Protein AF-A0A2H0TN02-F1 (afdb_monomer)

Radius of gyration: 16.14 Å; Cα contacts (8 Å, |Δi|>4): 176; chains: 1; bounding box: 35×37×48 Å

Structure (mmCIF, N/CA/C/O backbone):
data_AF-A0A2H0TN02-F1
#
_entry.id   AF-A0A2H0TN02-F1
#
loop_
_atom_site.group_PDB
_atom_site.id
_atom_site.type_symbol
_atom_site.label_atom_id
_atom_site.label_alt_id
_atom_site.label_comp_id
_atom_site.label_asym_id
_atom_site.label_entity_id
_atom_site.label_seq_id
_atom_site.pdbx_PDB_ins_code
_atom_site.Cartn_x
_atom_site.Cartn_y
_atom_site.Cartn_z
_atom_site.occupancy
_atom_site.B_iso_or_equiv
_atom_site.auth_seq_id
_atom_site.auth_comp_id
_atom_site.auth_asym_id
_atom_site.auth_atom_id
_atom_site.pdbx_PDB_model_num
ATOM 1 N N . MET A 1 1 ? 21.064 -10.002 -8.469 1.00 43.81 1 MET A N 1
ATOM 2 C CA . MET A 1 1 ? 19.740 -9.791 -7.853 1.00 43.81 1 MET A CA 1
ATOM 3 C C . MET A 1 1 ? 19.932 -8.749 -6.766 1.00 43.81 1 MET A C 1
ATOM 5 O O . MET A 1 1 ? 20.701 -9.003 -5.849 1.00 43.81 1 MET A O 1
ATOM 9 N N . PHE A 1 2 ? 19.384 -7.544 -6.928 1.00 46.12 2 PHE A N 1
ATOM 10 C CA . PHE A 1 2 ? 19.409 -6.550 -5.854 1.00 46.12 2 PHE A CA 1
ATOM 11 C C . PHE A 1 2 ? 18.451 -7.034 -4.757 1.00 46.12 2 PHE A C 1
ATOM 13 O O . PHE A 1 2 ? 17.268 -7.231 -5.024 1.00 46.12 2 PHE A O 1
ATOM 20 N N . PHE A 1 3 ? 18.959 -7.278 -3.547 1.00 56.91 3 PHE A N 1
ATOM 21 C CA . PHE A 1 3 ? 18.119 -7.525 -2.373 1.00 56.91 3 PHE A CA 1
ATOM 22 C C . PHE A 1 3 ? 17.525 -6.184 -1.931 1.00 56.91 3 PHE A C 1
ATOM 24 O O . PHE A 1 3 ? 18.134 -5.448 -1.160 1.00 56.91 3 PHE A O 1
ATOM 31 N N . TYR A 1 4 ? 16.361 -5.828 -2.477 1.00 70.88 4 TYR A N 1
ATOM 32 C CA . TYR A 1 4 ? 15.638 -4.616 -2.070 1.00 70.88 4 TYR A CA 1
ATOM 33 C C . TYR A 1 4 ? 15.026 -4.754 -0.672 1.00 70.88 4 TYR A C 1
ATOM 35 O O . TYR A 1 4 ? 14.833 -3.759 0.025 1.00 70.88 4 TYR A O 1
ATOM 43 N N . PHE A 1 5 ? 14.763 -5.991 -0.247 1.00 74.94 5 PHE A N 1
ATOM 44 C CA . PHE A 1 5 ? 14.317 -6.317 1.098 1.00 74.94 5 PHE A CA 1
ATOM 45 C C . PHE A 1 5 ? 15.462 -6.951 1.887 1.00 74.94 5 PHE A C 1
ATOM 47 O O . PHE A 1 5 ? 16.146 -7.843 1.396 1.00 74.94 5 PHE A O 1
ATOM 54 N N . PHE A 1 6 ? 15.664 -6.472 3.117 1.00 83.62 6 PHE A N 1
ATOM 55 C CA . PHE A 1 6 ? 16.644 -7.042 4.048 1.00 83.62 6 PHE A CA 1
ATOM 56 C C . PHE A 1 6 ? 16.183 -8.391 4.621 1.00 83.62 6 PHE A C 1
ATOM 58 O O . PHE A 1 6 ? 17.001 -9.221 5.001 1.00 83.62 6 PHE A O 1
ATOM 65 N N . LEU A 1 7 ? 14.867 -8.596 4.689 1.00 90.31 7 LEU A N 1
ATOM 66 C CA . LEU A 1 7 ? 14.250 -9.853 5.100 1.00 90.31 7 LEU A CA 1
ATOM 67 C C . LEU A 1 7 ? 14.105 -10.778 3.887 1.00 90.31 7 LEU A C 1
ATOM 69 O O . LEU A 1 7 ? 14.038 -10.306 2.758 1.00 90.31 7 LEU A O 1
ATOM 73 N N . SER A 1 8 ? 14.010 -12.082 4.122 1.00 93.94 8 SER A N 1
ATOM 74 C CA . SER A 1 8 ? 13.462 -13.053 3.169 1.00 93.94 8 SER A CA 1
ATOM 75 C C . SER A 1 8 ? 11.929 -13.006 3.144 1.00 93.94 8 SER A C 1
ATOM 77 O O . SER A 1 8 ? 11.290 -12.499 4.073 1.00 93.94 8 SER A O 1
ATOM 79 N N . LYS A 1 9 ? 11.309 -13.604 2.115 1.00 94.75 9 LYS A N 1
ATOM 80 C CA . LYS A 1 9 ? 9.842 -13.716 1.999 1.00 94.75 9 LYS A CA 1
ATOM 81 C C . LYS A 1 9 ? 9.207 -14.303 3.257 1.00 94.75 9 LYS A C 1
ATOM 83 O O . LYS A 1 9 ? 8.227 -13.766 3.770 1.00 94.75 9 LYS A O 1
ATOM 88 N N . SER A 1 10 ? 9.782 -15.391 3.767 1.00 96.12 10 SER A N 1
ATOM 89 C CA . SER A 1 10 ? 9.316 -16.063 4.981 1.00 96.12 10 SER A CA 1
ATOM 90 C C . SER A 1 10 ? 9.442 -15.183 6.218 1.00 96.12 10 SER A C 1
ATOM 92 O O . SER A 1 10 ? 8.504 -15.119 7.006 1.00 96.12 10 SER A O 1
ATOM 94 N N . GLU A 1 11 ? 10.560 -14.474 6.382 1.00 96.50 11 GLU A N 1
ATOM 95 C CA . GLU A 1 11 ? 10.768 -13.583 7.529 1.00 96.50 11 GLU A CA 1
ATOM 96 C C . GLU A 1 11 ? 9.836 -12.372 7.475 1.00 96.50 11 GLU A C 1
ATOM 98 O O . GLU A 1 11 ? 9.275 -11.982 8.496 1.00 96.50 11 GLU A O 1
ATOM 103 N N . PHE A 1 12 ? 9.609 -11.811 6.286 1.00 96.00 12 PHE A N 1
ATOM 104 C CA . PHE A 1 12 ? 8.673 -10.709 6.089 1.00 96.00 12 PHE A CA 1
ATOM 105 C C . PHE A 1 12 ? 7.232 -11.126 6.415 1.00 96.00 12 PHE A C 1
ATOM 107 O O . PHE A 1 12 ? 6.540 -10.428 7.160 1.00 96.00 12 PHE A O 1
ATOM 114 N N . ILE A 1 13 ? 6.780 -12.279 5.905 1.00 97.56 13 ILE A N 1
ATOM 115 C CA . ILE A 1 13 ? 5.447 -12.827 6.207 1.00 97.56 13 ILE A CA 1
ATOM 116 C C . ILE A 1 13 ? 5.321 -13.143 7.699 1.00 97.56 13 ILE A C 1
ATOM 118 O O . ILE A 1 13 ? 4.303 -12.817 8.307 1.00 97.56 13 ILE A O 1
ATOM 122 N N . LEU A 1 14 ? 6.350 -13.732 8.313 1.00 98.00 14 LEU A N 1
ATOM 123 C CA . LEU A 1 14 ? 6.353 -14.025 9.743 1.00 98.00 14 LEU A CA 1
ATOM 124 C C . LEU A 1 14 ? 6.230 -12.740 10.570 1.00 98.00 14 LEU A C 1
ATOM 126 O O . LEU A 1 14 ? 5.349 -12.644 11.421 1.00 98.00 14 LEU A O 1
ATOM 130 N N . ALA A 1 15 ? 7.061 -11.733 10.291 1.00 96.81 15 ALA A N 1
ATOM 131 C CA . ALA A 1 15 ? 7.038 -10.458 11.000 1.00 96.81 15 ALA A CA 1
ATOM 132 C C . ALA A 1 15 ? 5.675 -9.759 10.870 1.00 96.81 15 ALA A C 1
ATOM 134 O O . ALA A 1 15 ? 5.078 -9.362 11.869 1.00 96.81 15 ALA A O 1
ATOM 135 N N . THR A 1 16 ? 5.140 -9.657 9.651 1.00 96.94 16 THR A N 1
ATOM 136 C CA . THR A 1 16 ? 3.831 -9.027 9.399 1.00 96.94 16 THR A CA 1
ATOM 137 C C . THR A 1 16 ? 2.667 -9.820 10.000 1.00 96.94 16 THR A C 1
ATOM 139 O O . THR A 1 16 ? 1.712 -9.219 10.497 1.00 96.94 16 THR A O 1
ATOM 142 N N . SER A 1 17 ? 2.766 -11.151 10.074 1.00 98.19 17 SER A N 1
ATOM 143 C CA . SER A 1 17 ? 1.803 -12.001 10.792 1.00 98.19 17 SER A CA 1
ATOM 144 C C . SER A 1 17 ? 1.820 -11.744 12.298 1.00 98.19 17 SER A C 1
ATOM 146 O O . SER A 1 17 ? 0.757 -11.612 12.906 1.00 98.19 17 SER A O 1
ATOM 148 N N . LEU A 1 18 ? 3.006 -11.604 12.900 1.00 97.94 18 LEU A N 1
ATOM 149 C CA . LEU A 1 18 ? 3.146 -11.260 14.318 1.00 97.94 18 LEU A CA 1
ATOM 150 C C . LEU A 1 18 ? 2.555 -9.878 14.626 1.00 97.94 18 LEU A C 1
ATOM 152 O O . LEU A 1 18 ? 1.823 -9.741 15.603 1.00 97.94 18 LEU A O 1
ATOM 156 N N . PHE A 1 19 ? 2.798 -8.875 13.775 1.00 95.44 19 PHE A N 1
ATOM 157 C CA . PHE A 1 19 ? 2.166 -7.556 13.916 1.00 95.44 19 PHE A CA 1
ATOM 158 C C . PHE A 1 19 ? 0.646 -7.617 13.764 1.00 95.44 19 PHE A C 1
ATOM 160 O O . PHE A 1 19 ? -0.072 -7.012 14.557 1.00 95.44 19 PHE A O 1
ATOM 167 N N . THR A 1 20 ? 0.140 -8.383 12.796 1.00 96.75 20 THR A N 1
ATOM 168 C CA . THR A 1 20 ? -1.306 -8.575 12.620 1.00 96.75 20 THR A CA 1
ATOM 169 C C . THR A 1 20 ? -1.928 -9.189 13.877 1.00 96.75 20 THR A C 1
ATOM 171 O O . THR A 1 20 ? -2.917 -8.670 14.393 1.00 96.75 20 THR A O 1
ATOM 174 N N . ALA A 1 21 ? -1.320 -10.245 14.431 1.00 96.44 21 ALA A N 1
ATOM 175 C CA . ALA A 1 21 ? -1.772 -10.869 15.674 1.00 96.44 21 ALA A CA 1
ATOM 176 C C . ALA A 1 21 ? -1.714 -9.899 16.867 1.00 96.44 21 ALA A C 1
ATOM 178 O O . ALA A 1 21 ? -2.665 -9.824 17.646 1.00 96.44 21 ALA A O 1
ATOM 179 N N . LEU A 1 22 ? -0.636 -9.117 16.983 1.00 94.56 22 LEU A N 1
ATOM 180 C CA . LEU A 1 22 ? -0.480 -8.096 18.019 1.00 94.56 22 LEU A CA 1
ATOM 181 C C . LEU A 1 22 ? -1.607 -7.055 17.961 1.00 94.56 22 LEU A C 1
ATOM 183 O O . LEU A 1 22 ? -2.194 -6.743 18.998 1.00 94.56 22 LEU A O 1
ATOM 187 N N . PHE A 1 23 ? -1.942 -6.543 16.774 1.00 92.75 23 PHE A N 1
ATOM 188 C CA . PHE A 1 23 ? -3.024 -5.567 16.628 1.00 92.75 23 PHE A CA 1
ATOM 189 C C . PHE A 1 23 ? -4.405 -6.180 16.861 1.00 92.75 23 PHE A C 1
ATOM 191 O O . PHE A 1 23 ? -5.239 -5.540 17.492 1.00 92.75 23 PHE A O 1
ATOM 198 N N . ILE A 1 24 ? -4.637 -7.444 16.487 1.00 93.44 24 ILE A N 1
ATOM 199 C CA . ILE A 1 24 ? -5.874 -8.154 16.858 1.00 93.44 24 ILE A CA 1
ATOM 200 C C . ILE A 1 24 ? -6.012 -8.229 18.384 1.00 93.44 24 ILE A C 1
ATOM 202 O O . ILE A 1 24 ? -7.052 -7.860 18.932 1.00 93.44 24 ILE A O 1
ATOM 206 N N . ILE A 1 25 ? -4.960 -8.657 19.090 1.00 92.62 25 ILE A N 1
ATOM 207 C CA . ILE A 1 25 ? -4.964 -8.728 20.559 1.00 92.62 25 ILE A CA 1
ATOM 208 C C . ILE A 1 25 ? -5.201 -7.337 21.148 1.00 92.62 25 ILE A C 1
ATOM 210 O O . ILE A 1 25 ? -6.041 -7.178 22.035 1.00 92.62 25 ILE A O 1
ATOM 214 N N . SER A 1 26 ? -4.504 -6.321 20.639 1.00 90.12 26 SER A N 1
ATOM 215 C CA . SER A 1 26 ? -4.668 -4.933 21.068 1.00 90.12 26 SER A CA 1
ATOM 216 C C . SER A 1 26 ? -6.106 -4.444 20.891 1.00 90.12 26 SER A C 1
ATOM 218 O O . SER A 1 26 ? -6.664 -3.843 21.808 1.00 90.12 26 SER A O 1
ATOM 220 N N . TYR A 1 27 ? -6.734 -4.737 19.752 1.00 87.56 27 TYR A N 1
ATOM 221 C CA . TYR A 1 27 ? -8.106 -4.344 19.441 1.00 87.56 27 TYR A CA 1
ATOM 222 C C . TYR A 1 27 ? -9.137 -4.986 20.378 1.00 87.56 27 TYR A C 1
ATOM 224 O O . TYR A 1 27 ? -10.084 -4.315 20.814 1.00 87.56 27 TYR A O 1
ATOM 232 N N . LEU A 1 28 ? -8.934 -6.264 20.721 1.00 88.88 28 LEU A N 1
ATOM 233 C CA . LEU A 1 28 ? -9.803 -7.027 21.623 1.00 88.88 28 LEU A CA 1
ATOM 234 C C . LEU A 1 28 ? -9.626 -6.634 23.097 1.00 88.88 28 LEU A C 1
ATOM 236 O O . LEU A 1 28 ? -10.600 -6.593 23.844 1.00 88.88 28 LEU A O 1
ATOM 240 N N . THR A 1 29 ? -8.398 -6.329 23.521 1.00 87.62 29 THR A N 1
ATOM 241 C CA . THR A 1 29 ? -8.050 -6.089 24.937 1.00 87.62 29 THR A CA 1
ATOM 242 C C . THR A 1 29 ? -7.928 -4.610 25.312 1.00 87.62 29 THR A C 1
ATOM 244 O O . THR A 1 29 ? -7.856 -4.284 26.495 1.00 87.62 29 THR A O 1
ATOM 247 N N . ASN A 1 30 ? -7.911 -3.699 24.331 1.00 80.94 30 ASN A N 1
ATOM 248 C CA . ASN A 1 30 ? -7.538 -2.286 24.492 1.00 80.94 30 ASN A CA 1
ATOM 249 C C . ASN A 1 30 ? -6.153 -2.090 25.140 1.00 80.94 30 ASN A C 1
ATOM 251 O O . ASN A 1 30 ? -5.942 -1.118 25.869 1.00 80.94 30 ASN A O 1
ATOM 255 N N . PHE A 1 31 ? -5.218 -3.015 24.906 1.00 80.75 31 PHE A N 1
ATOM 256 C CA . PHE A 1 31 ? -3.884 -2.974 25.504 1.00 80.75 31 PHE A CA 1
ATOM 257 C C . PHE A 1 31 ? -3.052 -1.780 25.003 1.00 80.75 31 PHE A C 1
ATOM 259 O O . PHE A 1 31 ? -2.487 -1.050 25.817 1.00 80.75 31 PHE A O 1
ATOM 266 N N . LEU A 1 32 ? -3.031 -1.507 23.689 1.00 79.69 32 LEU A N 1
ATOM 267 C CA . LEU A 1 32 ? -2.300 -0.368 23.110 1.00 79.69 32 LEU A CA 1
ATOM 268 C C . LEU A 1 32 ? -3.214 0.844 22.902 1.00 79.69 32 LEU A C 1
ATOM 270 O O . LEU A 1 32 ? -3.498 1.244 21.774 1.00 79.69 32 LEU A O 1
ATOM 274 N N . LYS A 1 33 ? -3.680 1.454 23.995 1.00 70.56 33 LYS A N 1
ATOM 275 C CA . LYS A 1 33 ? -4.603 2.608 23.943 1.00 70.56 33 LYS A CA 1
ATOM 276 C C . LYS A 1 33 ? -4.097 3.784 23.099 1.00 70.56 33 LYS A C 1
ATOM 278 O O . LYS A 1 33 ? -4.911 4.499 22.542 1.00 70.56 33 LYS A O 1
ATOM 283 N N . SER A 1 34 ? -2.781 3.972 22.995 1.00 71.56 34 SER A N 1
ATOM 284 C CA . SER A 1 34 ? -2.167 5.036 22.189 1.00 71.56 34 SER A CA 1
ATOM 285 C C . SER A 1 34 ? -2.268 4.817 20.678 1.00 71.56 34 SER A C 1
ATOM 287 O O . SER A 1 34 ? -2.124 5.775 19.925 1.00 71.56 34 SER A O 1
ATOM 289 N N . VAL A 1 35 ? -2.483 3.577 20.233 1.00 67.50 35 VAL A N 1
ATOM 290 C CA . VAL A 1 35 ? -2.614 3.230 18.809 1.00 67.50 35 VAL A CA 1
ATOM 291 C C . VAL A 1 35 ? -4.078 3.341 18.369 1.00 67.50 35 VAL A C 1
ATOM 293 O O . VAL A 1 35 ? -4.371 3.803 17.269 1.00 67.50 35 VAL A O 1
ATOM 296 N N . HIS A 1 36 ? -5.010 3.033 19.274 1.00 62.25 36 HIS A N 1
ATOM 297 C CA . HIS A 1 36 ? -6.440 3.210 19.043 1.00 62.25 36 HIS A CA 1
ATOM 298 C C . HIS A 1 36 ? -6.831 4.687 19.125 1.00 62.25 36 HIS A C 1
ATOM 300 O O . HIS A 1 36 ? -6.791 5.292 20.194 1.00 62.25 36 HIS A O 1
ATOM 306 N N . LEU A 1 37 ? -7.295 5.274 18.021 1.00 58.31 37 LEU A N 1
ATOM 307 C CA . LEU A 1 37 ? -7.912 6.601 18.063 1.00 58.31 37 LEU A CA 1
ATOM 308 C C . LEU A 1 37 ? -9.184 6.549 18.930 1.00 58.31 37 LEU A C 1
ATOM 310 O O . LEU A 1 37 ? -10.210 6.003 18.523 1.00 58.31 37 LEU A O 1
ATOM 314 N N . GLU A 1 38 ? -9.131 7.164 20.116 1.00 51.03 38 GLU A N 1
ATOM 315 C CA . GLU A 1 38 ? -10.159 7.079 21.173 1.00 51.03 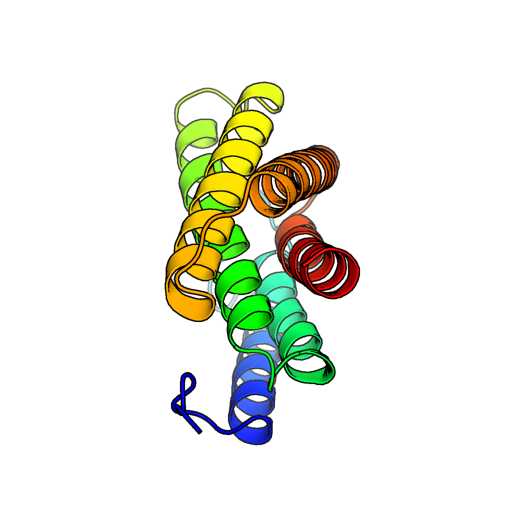38 GLU A CA 1
ATOM 316 C C . GLU A 1 38 ? -11.587 7.426 20.713 1.00 51.03 38 GLU A C 1
ATOM 318 O O . GLU A 1 38 ? -12.565 6.984 21.312 1.00 51.03 38 GLU A O 1
ATOM 323 N N . LYS A 1 39 ? -11.732 8.207 19.634 1.00 52.91 39 LYS A N 1
ATOM 324 C CA . LYS A 1 39 ? -13.036 8.681 19.145 1.00 52.91 39 LYS A CA 1
ATOM 325 C C . LYS A 1 39 ? -13.745 7.713 18.193 1.00 52.91 39 LYS A C 1
ATOM 327 O O . LYS A 1 39 ? -14.963 7.823 18.062 1.00 52.91 39 LYS A O 1
ATOM 332 N N . ARG A 1 40 ? -13.035 6.796 17.517 1.00 58.78 40 ARG A N 1
ATOM 333 C CA . ARG A 1 40 ? -13.613 5.759 16.635 1.00 58.78 40 ARG A CA 1
ATOM 334 C C . ARG A 1 40 ? -12.653 4.576 16.505 1.00 58.78 40 ARG A C 1
ATOM 336 O O . ARG A 1 40 ? -11.615 4.712 15.867 1.00 58.78 40 ARG A O 1
ATOM 343 N N . LYS A 1 41 ? -13.043 3.402 17.011 1.00 66.25 41 LYS A N 1
ATOM 344 C CA . LYS A 1 41 ? -12.348 2.146 16.694 1.00 66.25 41 LYS A CA 1
ATOM 345 C C . LYS A 1 41 ? -12.464 1.857 15.193 1.00 66.25 41 LYS A C 1
ATOM 347 O O . LYS A 1 41 ? -13.566 1.612 14.702 1.00 66.25 41 LYS A O 1
ATOM 352 N N . THR A 1 42 ? -11.347 1.879 14.475 1.00 82.19 42 THR A N 1
ATOM 353 C CA . THR A 1 42 ? -11.223 1.365 13.102 1.00 82.19 42 THR A CA 1
ATOM 354 C C . THR A 1 42 ? -10.423 0.065 13.130 1.00 82.19 42 THR A C 1
ATOM 356 O O . THR A 1 42 ? -9.727 -0.212 14.102 1.00 82.19 42 THR A O 1
ATOM 359 N N . ILE A 1 43 ? -10.540 -0.755 12.085 1.00 90.62 43 ILE A N 1
ATOM 360 C CA . ILE A 1 43 ? -9.769 -2.007 11.964 1.00 90.62 43 ILE A CA 1
ATOM 361 C C . ILE A 1 43 ? -8.531 -1.840 11.069 1.00 90.62 43 ILE A C 1
ATOM 363 O O . ILE A 1 43 ? -7.838 -2.812 10.783 1.00 90.62 43 ILE A O 1
ATOM 367 N N . GLY A 1 44 ? -8.238 -0.607 10.636 1.00 90.38 44 GLY A N 1
ATOM 368 C CA . GLY A 1 44 ? -7.157 -0.298 9.698 1.00 90.38 44 GLY A CA 1
ATOM 369 C C . GLY A 1 44 ? -5.771 -0.731 10.186 1.00 90.38 44 GLY A C 1
ATOM 370 O O . GLY A 1 44 ? -4.962 -1.207 9.394 1.00 90.38 44 GLY A O 1
ATOM 371 N N . GLU A 1 45 ? -5.511 -0.641 11.492 1.00 90.25 45 GLU A N 1
ATOM 372 C CA . GLU A 1 45 ? -4.260 -1.109 12.111 1.00 90.25 45 GLU A CA 1
ATOM 373 C C . GLU A 1 45 ? -4.049 -2.627 11.987 1.00 90.25 45 GLU A C 1
ATOM 375 O O . GLU A 1 45 ? -2.914 -3.080 11.893 1.00 90.25 45 GLU A O 1
ATOM 380 N N . ILE A 1 46 ? -5.130 -3.413 11.924 1.00 94.69 46 ILE A N 1
ATOM 381 C CA . ILE A 1 46 ? -5.080 -4.857 11.662 1.00 94.69 46 ILE A CA 1
ATOM 382 C C . ILE A 1 46 ? -4.974 -5.101 10.155 1.00 94.69 46 ILE A C 1
ATOM 384 O O . ILE A 1 46 ? -4.194 -5.939 9.702 1.00 94.69 46 ILE A O 1
ATOM 388 N N . LEU A 1 47 ? -5.762 -4.362 9.370 1.00 96.06 47 LEU A N 1
ATOM 389 C CA . LEU A 1 47 ? -5.870 -4.553 7.927 1.00 96.06 47 LEU A CA 1
ATOM 390 C C . LEU A 1 47 ? -4.584 -4.210 7.174 1.00 96.06 47 LEU A C 1
ATOM 392 O O . LEU A 1 47 ? -4.264 -4.896 6.207 1.00 96.06 47 LEU A O 1
ATOM 396 N N . TYR A 1 48 ? -3.825 -3.211 7.626 1.00 95.50 48 TYR A N 1
ATOM 397 C CA . TYR A 1 48 ? -2.575 -2.832 6.973 1.00 95.50 48 TYR A CA 1
ATOM 398 C C . TYR A 1 48 ? -1.513 -3.945 6.990 1.00 95.50 48 TYR A C 1
ATOM 400 O O . TYR A 1 48 ? -1.127 -4.393 5.911 1.00 95.50 48 TYR A O 1
ATOM 408 N N . PRO A 1 49 ? -1.044 -4.463 8.143 1.00 96.56 49 PRO A N 1
ATOM 409 C CA . PRO A 1 49 ? -0.070 -5.553 8.147 1.00 96.56 49 PRO A CA 1
ATOM 410 C C . PRO A 1 49 ? -0.634 -6.831 7.520 1.00 96.56 49 PRO A C 1
ATOM 412 O O . PRO A 1 49 ? 0.115 -7.557 6.871 1.00 96.56 49 PRO A O 1
ATOM 415 N N . PHE A 1 50 ? -1.948 -7.067 7.608 1.00 98.25 50 PHE A N 1
ATOM 416 C CA . PHE A 1 50 ? -2.584 -8.161 6.880 1.00 98.25 50 PHE A CA 1
ATOM 417 C C . PHE A 1 50 ? -2.467 -7.991 5.355 1.00 98.25 50 PHE A C 1
ATOM 419 O O . PHE A 1 50 ? -2.157 -8.948 4.646 1.00 98.25 50 PHE A O 1
ATOM 426 N N . SER A 1 51 ? -2.626 -6.769 4.837 1.00 98.12 51 SER A N 1
ATOM 427 C CA . SER A 1 51 ? -2.389 -6.465 3.421 1.00 98.12 51 SER A CA 1
ATOM 428 C C . SER A 1 51 ? -0.952 -6.783 3.002 1.00 98.12 51 SER A C 1
ATOM 430 O O . SER A 1 51 ? -0.741 -7.343 1.930 1.00 98.12 51 SER A O 1
ATOM 432 N N . LEU A 1 52 ? 0.034 -6.527 3.871 1.00 97.94 52 LEU A N 1
ATOM 433 C CA . LEU A 1 52 ? 1.442 -6.817 3.595 1.00 97.94 52 LEU A CA 1
ATOM 434 C C . LEU A 1 52 ? 1.709 -8.323 3.478 1.00 97.94 52 LEU A C 1
ATOM 436 O O . LEU A 1 52 ? 2.533 -8.727 2.659 1.00 97.94 52 LEU A O 1
ATOM 440 N N . ILE A 1 53 ? 0.988 -9.156 4.237 1.00 98.44 53 ILE A N 1
ATOM 441 C CA . ILE A 1 53 ? 1.037 -10.620 4.092 1.00 98.44 53 ILE A CA 1
ATOM 442 C C . ILE A 1 53 ? 0.547 -11.024 2.700 1.00 98.44 53 ILE A C 1
ATOM 444 O O . ILE A 1 53 ? 1.193 -11.837 2.038 1.00 98.44 53 ILE A O 1
ATOM 448 N N . ILE A 1 54 ? -0.566 -10.447 2.232 1.00 98.56 54 ILE A N 1
ATOM 449 C CA . ILE A 1 54 ? -1.098 -10.706 0.885 1.00 98.56 54 ILE A CA 1
ATOM 450 C C . ILE A 1 54 ? -0.078 -10.265 -0.165 1.00 98.56 54 ILE A C 1
ATOM 452 O O . ILE A 1 54 ? 0.301 -11.066 -1.018 1.00 98.56 54 ILE A O 1
ATOM 456 N N . LEU A 1 55 ? 0.425 -9.031 -0.071 1.00 98.19 55 LEU A N 1
ATOM 457 C CA . LEU A 1 55 ? 1.421 -8.507 -1.003 1.00 98.19 55 LEU A CA 1
ATOM 458 C C . LEU A 1 55 ? 2.659 -9.405 -1.075 1.00 98.19 55 LEU A C 1
ATOM 460 O O . LEU A 1 55 ? 3.034 -9.841 -2.158 1.00 98.19 55 LEU A O 1
ATOM 464 N N . ALA A 1 56 ? 3.244 -9.765 0.067 1.00 97.31 56 ALA A N 1
ATOM 465 C CA . ALA A 1 56 ? 4.402 -10.650 0.109 1.00 97.31 56 ALA A CA 1
ATOM 466 C C . ALA A 1 56 ? 4.080 -12.071 -0.378 1.00 97.31 56 ALA A C 1
ATOM 468 O O . ALA A 1 56 ? 4.928 -12.745 -0.956 1.00 97.31 56 ALA A O 1
ATOM 469 N N . SER A 1 57 ? 2.857 -12.561 -0.196 1.00 97.69 57 SER A N 1
ATOM 470 C CA . SER A 1 57 ? 2.489 -13.896 -0.678 1.00 97.69 57 SER A CA 1
ATOM 471 C C . SER A 1 57 ? 2.547 -13.984 -2.204 1.00 97.69 57 SER A C 1
ATOM 473 O O . SER A 1 57 ? 3.053 -14.984 -2.724 1.00 97.69 57 SER A O 1
ATOM 475 N N . PHE A 1 58 ? 2.120 -12.931 -2.908 1.00 97.69 58 PHE A N 1
ATOM 476 C CA . PHE A 1 58 ? 1.982 -12.934 -4.368 1.00 97.69 58 PHE A CA 1
ATOM 477 C C . PHE A 1 58 ? 3.086 -12.182 -5.121 1.00 97.69 58 PHE A C 1
ATOM 479 O O . PHE A 1 58 ? 3.481 -12.622 -6.194 1.00 97.69 58 PHE A O 1
ATOM 486 N N . PHE A 1 59 ? 3.616 -11.093 -4.564 1.00 96.88 59 PHE A N 1
ATOM 487 C CA . PHE A 1 59 ? 4.440 -10.124 -5.298 1.00 96.88 59 PHE A CA 1
ATOM 488 C C . PHE A 1 59 ? 5.845 -9.924 -4.723 1.00 96.88 59 PHE A C 1
ATOM 490 O O . PHE A 1 59 ? 6.551 -9.037 -5.176 1.00 96.88 59 PHE A O 1
ATOM 497 N N . TYR A 1 60 ? 6.286 -10.732 -3.753 1.00 95.62 60 TYR A N 1
ATOM 498 C CA . TYR A 1 60 ? 7.556 -10.502 -3.044 1.00 95.62 60 TYR A CA 1
ATOM 499 C C . TYR A 1 60 ? 8.787 -10.299 -3.938 1.00 95.62 60 TYR A C 1
ATOM 501 O O . TYR A 1 60 ? 9.633 -9.460 -3.644 1.00 95.62 60 TYR A O 1
ATOM 509 N N . GLU A 1 61 ? 8.876 -11.075 -5.018 1.00 94.06 61 GLU A N 1
ATOM 510 C CA . GLU A 1 61 ? 10.007 -11.035 -5.951 1.00 94.06 61 GLU A CA 1
ATOM 511 C C . GLU A 1 61 ? 9.942 -9.827 -6.900 1.00 94.06 61 GLU A C 1
ATOM 513 O O . GLU A 1 61 ? 10.945 -9.457 -7.510 1.00 94.06 61 GLU A O 1
ATOM 518 N N . ASP A 1 62 ? 8.775 -9.190 -7.011 1.00 95.19 62 ASP A N 1
ATOM 519 C CA . ASP A 1 62 ? 8.566 -7.978 -7.791 1.00 95.19 62 ASP A CA 1
ATOM 520 C C . ASP A 1 62 ? 8.706 -6.748 -6.886 1.00 95.19 62 ASP A C 1
ATOM 522 O O . ASP A 1 62 ? 7.754 -6.234 -6.287 1.00 95.19 62 ASP A O 1
ATOM 526 N N . ALA A 1 63 ? 9.947 -6.275 -6.770 1.00 94.12 63 ALA A N 1
ATOM 527 C CA . ALA A 1 63 ? 10.280 -5.128 -5.935 1.00 94.12 63 ALA A CA 1
ATOM 528 C C . ALA A 1 63 ? 9.554 -3.844 -6.370 1.00 94.12 63 ALA A C 1
ATOM 530 O O . ALA A 1 63 ? 9.201 -3.036 -5.509 1.00 94.12 63 ALA A O 1
ATOM 531 N N . PHE A 1 64 ? 9.285 -3.660 -7.668 1.00 95.06 64 PHE A N 1
ATOM 532 C CA . PHE A 1 64 ? 8.545 -2.497 -8.155 1.00 95.06 64 PHE A CA 1
ATOM 533 C C . PHE A 1 64 ? 7.107 -2.518 -7.635 1.00 95.06 64 PHE A C 1
ATOM 535 O O . PHE A 1 64 ? 6.658 -1.531 -7.045 1.00 95.06 64 PHE A O 1
ATOM 542 N N . VAL A 1 65 ? 6.408 -3.646 -7.786 1.00 97.19 65 VAL A N 1
ATOM 543 C CA . VAL A 1 65 ? 5.027 -3.807 -7.313 1.00 97.19 65 VAL A CA 1
ATOM 544 C C . VAL A 1 65 ? 4.950 -3.686 -5.791 1.00 97.19 65 VAL A C 1
ATOM 546 O O . VAL A 1 65 ? 4.112 -2.939 -5.275 1.00 97.19 65 VAL A O 1
ATOM 549 N N . MET A 1 66 ? 5.843 -4.362 -5.062 1.00 96.81 66 MET A N 1
ATOM 550 C CA . MET A 1 66 ? 5.873 -4.331 -3.597 1.00 96.81 66 MET A CA 1
ATOM 551 C C . MET A 1 66 ? 6.125 -2.922 -3.054 1.00 96.81 66 MET A C 1
ATOM 553 O O . MET A 1 66 ? 5.334 -2.422 -2.253 1.00 96.81 66 MET A O 1
ATOM 557 N N . ILE A 1 67 ? 7.206 -2.265 -3.488 1.00 95.56 67 ILE A N 1
ATOM 558 C CA . ILE A 1 67 ? 7.588 -0.947 -2.964 1.00 95.56 67 ILE A CA 1
ATOM 559 C C . ILE A 1 67 ? 6.542 0.098 -3.330 1.00 95.56 67 ILE A C 1
ATOM 561 O O . ILE A 1 67 ? 6.148 0.874 -2.461 1.00 95.56 67 ILE A O 1
ATOM 565 N N . SER A 1 68 ? 6.045 0.090 -4.570 1.00 97.06 68 SER A N 1
ATOM 566 C CA . SER A 1 68 ? 5.009 1.034 -4.995 1.00 97.06 68 SER A CA 1
ATOM 567 C C . SER A 1 68 ? 3.758 0.895 -4.132 1.00 97.06 68 SER A C 1
ATOM 569 O O . SER A 1 68 ? 3.269 1.882 -3.598 1.00 97.06 68 SER A O 1
ATOM 571 N N . SER A 1 69 ? 3.270 -0.328 -3.923 1.00 97.75 69 SER A N 1
ATOM 572 C CA . SER A 1 69 ? 2.029 -0.573 -3.173 1.00 97.75 69 SER A CA 1
ATOM 573 C C . SER A 1 69 ? 2.141 -0.181 -1.698 1.00 97.75 69 SER A C 1
ATOM 575 O O . SER A 1 69 ? 1.222 0.424 -1.143 1.00 97.75 69 SER A O 1
ATOM 577 N N . ILE A 1 70 ? 3.289 -0.468 -1.074 1.00 96.25 70 ILE A N 1
ATOM 578 C CA . ILE A 1 70 ? 3.588 -0.068 0.308 1.00 96.25 70 ILE A CA 1
ATOM 579 C C . ILE A 1 70 ? 3.717 1.456 0.413 1.00 96.25 70 ILE A C 1
ATOM 581 O O . ILE A 1 70 ? 3.144 2.061 1.318 1.00 96.25 70 ILE A O 1
ATOM 585 N N . ALA A 1 71 ? 4.439 2.091 -0.516 1.00 96.06 71 ALA A N 1
ATOM 586 C CA . ALA A 1 71 ? 4.646 3.536 -0.523 1.00 96.06 71 ALA A CA 1
ATOM 587 C C . ALA A 1 71 ? 3.331 4.297 -0.723 1.00 96.06 71 ALA A C 1
ATOM 589 O O . ALA A 1 71 ? 3.060 5.247 0.009 1.00 96.06 71 ALA A O 1
ATOM 590 N N . VAL A 1 72 ? 2.495 3.860 -1.671 1.00 96.94 72 VAL A N 1
ATOM 591 C CA . VAL A 1 72 ? 1.182 4.461 -1.936 1.00 96.94 72 VAL A CA 1
ATOM 592 C C . VAL A 1 72 ? 0.349 4.484 -0.664 1.00 96.94 72 VAL A C 1
ATOM 594 O O . VAL A 1 72 ? -0.079 5.557 -0.253 1.00 96.94 72 VAL A O 1
ATOM 597 N N . MET A 1 73 ? 0.189 3.341 0.006 1.00 94.75 73 MET A N 1
ATOM 598 C CA . MET A 1 73 ? -0.593 3.265 1.238 1.00 94.75 73 MET A CA 1
ATOM 599 C C . MET A 1 73 ? 0.030 4.089 2.377 1.00 94.75 73 MET A C 1
ATOM 601 O O . MET A 1 73 ? -0.660 4.877 3.023 1.00 94.75 73 MET A O 1
ATOM 605 N N . GLY A 1 74 ? 1.344 3.957 2.589 1.00 91.25 74 GLY A N 1
ATOM 606 C CA . GLY A 1 74 ? 2.054 4.639 3.672 1.00 91.25 74 GLY A CA 1
ATOM 607 C C . GLY A 1 74 ? 2.007 6.167 3.575 1.00 91.25 74 GLY A C 1
ATOM 608 O O . GLY A 1 74 ? 1.867 6.845 4.593 1.00 91.25 74 GLY A O 1
ATOM 609 N N . PHE A 1 75 ? 2.081 6.725 2.363 1.00 92.56 75 PHE A N 1
ATOM 610 C CA . PHE A 1 75 ? 1.958 8.169 2.162 1.00 92.56 75 PHE A CA 1
ATOM 611 C C . PHE A 1 75 ? 0.499 8.632 2.087 1.00 92.56 75 PHE A C 1
ATOM 613 O O . PHE A 1 75 ? 0.184 9.697 2.624 1.00 92.56 75 PHE A O 1
ATOM 620 N N . ALA A 1 76 ? -0.389 7.862 1.445 1.00 88.69 76 ALA A N 1
ATOM 621 C CA . ALA A 1 76 ? -1.778 8.257 1.223 1.00 88.69 76 ALA A CA 1
ATOM 622 C C . ALA A 1 76 ? -2.529 8.452 2.539 1.00 88.69 76 ALA A C 1
ATOM 624 O O . ALA A 1 76 ? -3.095 9.526 2.750 1.00 88.69 76 ALA A O 1
ATOM 625 N N . ASP A 1 77 ? -2.471 7.469 3.439 1.00 83.19 77 ASP A N 1
ATOM 626 C CA . ASP A 1 77 ? -3.173 7.520 4.725 1.00 83.19 77 ASP A CA 1
ATOM 627 C C . ASP A 1 77 ? -2.616 8.632 5.627 1.00 83.19 77 ASP A C 1
ATOM 629 O O . ASP A 1 77 ? -3.360 9.473 6.136 1.00 83.19 77 ASP A O 1
ATOM 633 N N . GLY A 1 78 ? -1.285 8.751 5.714 1.00 83.38 78 GLY A N 1
ATOM 634 C CA . GLY A 1 78 ? -0.638 9.800 6.504 1.00 83.38 78 GLY A CA 1
A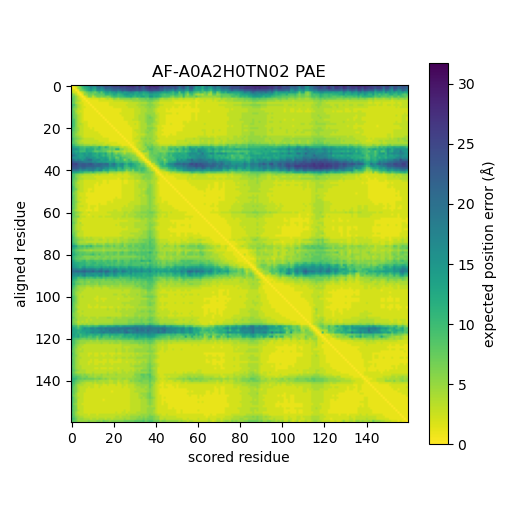TOM 635 C C . GLY A 1 78 ? -1.015 11.217 6.054 1.00 83.38 78 GLY A C 1
ATOM 636 O O . GLY A 1 78 ? -1.402 12.057 6.869 1.00 83.38 78 GLY A O 1
ATOM 637 N N . ILE A 1 79 ? -0.935 11.507 4.752 1.00 86.06 79 ILE A N 1
ATOM 638 C CA . ILE A 1 79 ? -1.177 12.859 4.226 1.00 86.06 79 ILE A CA 1
ATOM 639 C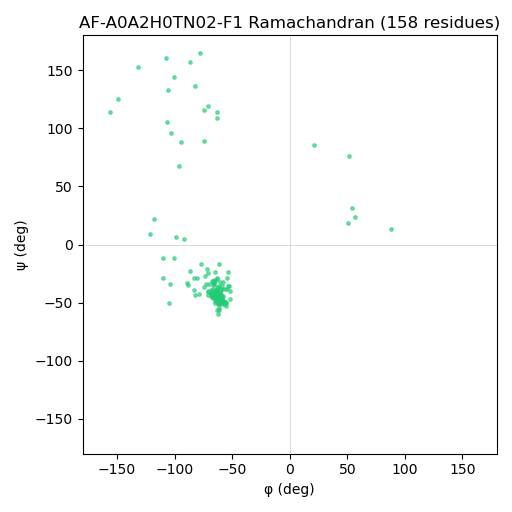 C . ILE A 1 79 ? -2.681 13.162 4.132 1.00 86.06 79 ILE A C 1
ATOM 641 O O . ILE A 1 79 ? -3.105 14.255 4.523 1.00 86.06 79 ILE A O 1
ATOM 645 N N . SER A 1 80 ? -3.502 12.214 3.662 1.00 83.50 80 SER A N 1
ATOM 646 C CA . SER A 1 80 ? -4.964 12.375 3.592 1.00 83.50 80 SER A CA 1
ATOM 647 C C . SER A 1 80 ? -5.567 12.529 4.991 1.00 83.50 80 SER A C 1
ATOM 649 O O . SER A 1 80 ? -6.392 13.420 5.223 1.00 83.50 80 SER A O 1
ATOM 651 N N . GLY A 1 81 ? -5.096 11.740 5.962 1.00 79.38 81 GLY A N 1
ATOM 652 C CA . GLY A 1 81 ? -5.488 11.841 7.365 1.00 79.38 81 GLY A CA 1
ATOM 653 C C . GLY A 1 81 ? -5.182 13.218 7.957 1.00 79.38 81 GLY A C 1
ATOM 654 O O . GLY A 1 81 ? -6.082 13.880 8.482 1.00 79.38 81 GLY A O 1
ATOM 655 N N . LEU A 1 82 ? -3.947 13.711 7.801 1.00 83.25 82 LEU A N 1
ATOM 656 C CA . LEU A 1 82 ? -3.551 15.049 8.264 1.00 83.25 82 LEU A CA 1
ATOM 657 C C . LEU A 1 82 ? -4.377 16.169 7.619 1.00 83.25 82 LEU A C 1
ATOM 659 O O . LEU A 1 82 ? -4.749 17.135 8.293 1.00 83.25 82 LEU A O 1
ATOM 663 N N . TYR A 1 83 ? -4.686 16.048 6.327 1.00 83.75 83 TYR A N 1
ATOM 664 C CA . TYR A 1 83 ? -5.528 17.012 5.626 1.00 83.75 83 TYR A CA 1
ATOM 665 C C . TYR A 1 83 ? -6.957 17.027 6.183 1.00 83.75 83 TYR A C 1
ATOM 667 O O . TYR A 1 83 ? -7.501 18.084 6.512 1.00 83.75 83 TYR A O 1
ATOM 675 N N . ASN A 1 84 ? -7.553 15.845 6.340 1.00 80.00 84 ASN A N 1
ATOM 676 C CA . ASN A 1 84 ? -8.916 15.685 6.834 1.00 80.00 84 ASN A CA 1
ATOM 677 C C . ASN A 1 84 ? -9.084 16.146 8.287 1.00 80.00 84 ASN A C 1
ATOM 679 O O . ASN A 1 84 ? -10.149 16.665 8.631 1.00 80.00 84 ASN A O 1
ATOM 683 N N . LEU A 1 85 ? -8.039 16.013 9.113 1.00 78.19 85 LEU A N 1
ATOM 684 C CA . LEU A 1 85 ? -8.001 16.552 10.476 1.00 78.19 85 LEU A CA 1
ATOM 685 C C . LEU A 1 85 ? -8.062 18.085 10.497 1.00 78.19 85 LEU A C 1
ATOM 687 O O . LEU A 1 85 ? -8.737 18.654 11.351 1.00 78.19 85 LEU A O 1
ATOM 691 N N . LYS A 1 86 ? -7.388 18.762 9.558 1.00 80.00 86 LYS A N 1
ATOM 692 C CA . LYS A 1 86 ? -7.352 20.234 9.488 1.00 80.00 86 LYS A CA 1
ATOM 693 C C . LYS A 1 86 ? -8.585 20.853 8.829 1.00 80.00 86 LYS A C 1
ATOM 695 O O . LYS A 1 86 ? -8.924 21.992 9.134 1.00 80.00 86 LYS A O 1
ATOM 700 N N . HIS A 1 87 ? -9.235 20.136 7.913 1.00 75.69 87 HIS A N 1
ATOM 701 C CA . HIS A 1 87 ? -10.239 20.711 7.009 1.00 75.69 87 HIS A CA 1
ATOM 702 C C . HIS A 1 87 ? -11.654 20.138 7.154 1.00 75.69 87 HIS A C 1
ATOM 704 O O . HIS A 1 87 ? -12.439 20.275 6.219 1.00 75.69 87 HIS A O 1
ATOM 710 N N . ASN A 1 88 ? -11.996 19.536 8.301 1.00 73.19 88 ASN A N 1
ATOM 711 C CA . ASN A 1 88 ? -13.294 18.893 8.546 1.00 73.19 88 ASN A CA 1
ATOM 712 C C . ASN A 1 88 ? -13.653 17.899 7.431 1.00 73.19 88 ASN A C 1
ATOM 714 O O . ASN A 1 88 ? -14.457 18.215 6.561 1.00 73.19 88 ASN A O 1
ATOM 718 N N . LYS A 1 89 ? -13.015 16.719 7.454 1.00 70.25 89 LYS A N 1
ATOM 719 C CA . LYS A 1 89 ? -13.238 15.557 6.566 1.00 70.25 89 LYS A CA 1
ATOM 720 C C . LYS A 1 89 ? -13.918 15.900 5.228 1.00 70.25 89 LYS A C 1
ATOM 722 O O . LYS A 1 89 ? -15.132 15.769 5.076 1.00 70.25 89 LYS A O 1
ATOM 727 N N . ASN A 1 90 ? -13.111 16.296 4.247 1.00 76.50 90 ASN A N 1
ATOM 728 C CA . ASN A 1 90 ? -13.575 16.568 2.891 1.00 76.50 90 ASN A CA 1
ATOM 729 C C . ASN A 1 90 ? -13.188 15.389 1.989 1.00 76.50 90 ASN A C 1
ATOM 731 O O . ASN A 1 90 ? -12.059 15.328 1.502 1.00 76.50 90 ASN A O 1
ATOM 735 N N . SER A 1 91 ? -14.125 14.456 1.785 1.00 77.31 91 SER A N 1
ATOM 736 C CA . SER A 1 91 ? -13.883 13.203 1.052 1.00 77.31 91 SER A CA 1
ATOM 737 C C . SER A 1 91 ? -13.355 13.432 -0.362 1.00 77.31 91 SER A C 1
ATOM 739 O O . SER A 1 91 ? -12.456 12.729 -0.802 1.00 77.31 91 SER A O 1
ATOM 741 N N . LEU A 1 92 ? -13.849 14.460 -1.053 1.00 83.75 92 LEU A N 1
ATOM 742 C CA . LEU A 1 92 ? -13.427 14.761 -2.418 1.00 83.75 92 LEU A CA 1
ATOM 743 C C . LEU A 1 92 ? -11.958 15.204 -2.476 1.00 83.75 92 LEU A C 1
ATOM 745 O O . LEU A 1 92 ? -11.208 14.784 -3.353 1.00 83.75 92 LEU A O 1
ATOM 749 N N . LYS A 1 93 ? -11.523 16.029 -1.517 1.00 86.06 93 LYS A N 1
ATOM 750 C CA . LYS A 1 93 ? -10.121 16.461 -1.431 1.00 86.06 93 LYS A CA 1
ATOM 751 C C . LYS A 1 93 ? -9.197 15.344 -0.950 1.00 86.06 93 LYS A C 1
ATOM 753 O O . LYS A 1 93 ? -8.071 15.272 -1.432 1.00 86.06 93 LYS A O 1
ATOM 758 N N . GLY A 1 94 ? -9.677 14.470 -0.062 1.00 84.75 94 GLY A N 1
ATOM 759 C CA . GLY A 1 94 ? -8.970 13.247 0.331 1.00 84.75 94 GLY A CA 1
ATOM 760 C C . GLY A 1 94 ? -8.633 12.378 -0.882 1.00 84.75 94 GLY A C 1
ATOM 761 O O . GLY A 1 94 ? -7.466 12.075 -1.114 1.00 84.75 94 GLY A O 1
ATOM 762 N N . SER A 1 95 ? -9.613 12.109 -1.745 1.00 88.44 95 SER A N 1
ATOM 763 C CA . SER A 1 95 ? -9.386 11.286 -2.938 1.00 88.44 95 SER A CA 1
ATOM 764 C C . SER A 1 95 ? -8.473 11.964 -3.975 1.00 88.44 95 SER A C 1
ATOM 766 O O . SER A 1 95 ? -7.688 11.285 -4.635 1.00 88.44 95 SER A O 1
ATOM 768 N N . ILE A 1 96 ? -8.477 13.302 -4.086 1.00 92.50 96 ILE A N 1
ATOM 769 C CA . ILE A 1 96 ? -7.484 14.035 -4.903 1.00 92.50 96 ILE A CA 1
ATOM 770 C C . ILE A 1 96 ? -6.066 13.845 -4.345 1.00 92.50 96 ILE A C 1
ATOM 772 O O . ILE A 1 96 ? -5.124 13.642 -5.109 1.00 92.50 96 ILE A O 1
ATOM 776 N N . ILE A 1 97 ? -5.900 13.893 -3.022 1.00 92.56 97 ILE A N 1
ATOM 777 C CA . ILE A 1 97 ? -4.605 13.659 -2.369 1.00 92.56 97 ILE A CA 1
ATOM 778 C C . ILE A 1 97 ? -4.121 12.235 -2.651 1.00 92.56 97 ILE A C 1
ATOM 780 O O . ILE A 1 97 ? -2.976 12.055 -3.060 1.00 92.56 97 ILE A O 1
ATOM 784 N N . VAL A 1 98 ? -4.996 11.239 -2.513 1.00 94.38 98 VAL A N 1
ATOM 785 C CA . VAL A 1 98 ? -4.681 9.831 -2.802 1.00 94.38 98 VAL A CA 1
ATOM 786 C C . VAL A 1 98 ? -4.301 9.643 -4.269 1.00 94.38 98 VAL A C 1
ATOM 788 O O . VAL A 1 98 ? -3.316 8.967 -4.556 1.00 94.38 98 VAL A O 1
ATOM 791 N N . PHE A 1 99 ? -5.014 10.285 -5.199 1.00 96.81 99 PHE A N 1
ATOM 792 C CA . PHE A 1 99 ? -4.659 10.282 -6.619 1.00 96.81 99 PHE A CA 1
ATOM 793 C C . PHE A 1 99 ? -3.239 10.820 -6.846 1.00 96.81 99 PHE A C 1
ATOM 795 O O . PHE A 1 99 ? -2.425 10.161 -7.489 1.00 96.81 99 PHE A O 1
ATOM 802 N N . LEU A 1 100 ? -2.917 11.994 -6.292 1.00 96.62 100 LEU A N 1
ATOM 803 C CA . LEU A 1 100 ? -1.602 12.622 -6.463 1.00 96.62 100 LEU A CA 1
ATOM 804 C C . LEU A 1 100 ? -0.482 11.789 -5.836 1.00 96.62 100 LEU A C 1
ATOM 806 O O . LEU A 1 100 ? 0.582 11.632 -6.436 1.00 96.62 100 LEU A O 1
ATOM 810 N N . ILE A 1 101 ? -0.716 11.237 -4.647 1.00 96.44 101 ILE A N 1
ATOM 811 C CA . ILE A 1 101 ? 0.242 10.364 -3.965 1.00 96.44 101 ILE A CA 1
ATOM 812 C C . ILE A 1 101 ? 0.452 9.078 -4.752 1.00 96.44 101 ILE A C 1
ATOM 814 O O . ILE A 1 101 ? 1.593 8.671 -4.941 1.00 96.44 101 ILE A O 1
ATOM 818 N N . THR A 1 102 ? -0.616 8.476 -5.276 1.00 97.31 102 THR A N 1
ATOM 819 C CA . THR A 1 102 ? -0.498 7.271 -6.102 1.00 97.31 102 THR A CA 1
ATOM 820 C C . THR A 1 102 ? 0.316 7.556 -7.356 1.00 97.31 102 THR A C 1
ATOM 822 O O . THR A 1 102 ? 1.290 6.856 -7.631 1.00 97.31 102 THR A O 1
ATOM 825 N N . ALA A 1 103 ? -0.004 8.644 -8.059 1.00 97.06 103 ALA A N 1
ATOM 826 C CA . ALA A 1 103 ? 0.696 9.029 -9.276 1.00 97.06 103 ALA A CA 1
ATOM 827 C C . ALA A 1 103 ? 2.182 9.271 -9.008 1.00 97.06 103 ALA A C 1
ATOM 829 O O . ALA A 1 103 ? 3.031 8.751 -9.724 1.00 97.06 103 ALA A O 1
ATOM 830 N N . THR A 1 104 ? 2.504 10.028 -7.959 1.00 95.94 104 THR A N 1
ATOM 831 C CA . THR A 1 104 ? 3.892 10.373 -7.624 1.00 95.94 104 THR A CA 1
ATOM 832 C C . THR A 1 104 ? 4.689 9.189 -7.087 1.00 95.94 104 THR A C 1
ATOM 834 O O . THR A 1 104 ? 5.820 8.994 -7.527 1.00 95.94 104 THR A O 1
ATOM 837 N N . ALA A 1 105 ? 4.123 8.367 -6.200 1.00 96.38 105 ALA A N 1
ATOM 838 C CA . ALA A 1 105 ? 4.804 7.202 -5.636 1.00 96.38 105 ALA A CA 1
ATOM 839 C C . ALA A 1 105 ? 5.076 6.128 -6.699 1.00 96.38 105 ALA A C 1
ATOM 841 O O . ALA A 1 105 ? 6.189 5.597 -6.772 1.00 96.38 105 ALA A O 1
ATOM 842 N N . VAL A 1 106 ? 4.094 5.845 -7.562 1.00 96.75 106 VAL A N 1
ATOM 843 C CA . VAL A 1 106 ? 4.268 4.897 -8.669 1.00 96.75 106 VAL A CA 1
ATOM 844 C C . VAL A 1 106 ? 5.239 5.458 -9.703 1.00 96.75 106 VAL A C 1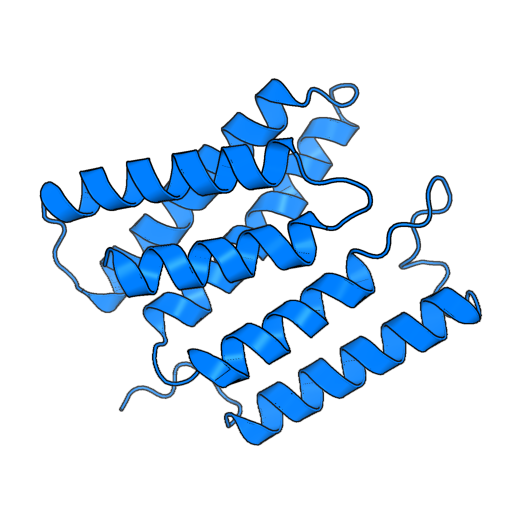
ATOM 846 O O . VAL A 1 106 ? 6.121 4.733 -10.145 1.00 96.75 106 VAL A O 1
ATOM 849 N N . LEU A 1 107 ? 5.142 6.744 -10.061 1.00 95.06 107 LEU A N 1
ATOM 850 C CA . LEU A 1 107 ? 6.071 7.377 -11.001 1.00 95.06 107 LEU A CA 1
ATOM 851 C C . LEU A 1 107 ? 7.516 7.341 -10.495 1.00 95.06 107 LEU A C 1
ATOM 853 O O . LEU A 1 107 ? 8.418 6.994 -11.256 1.00 95.06 107 LEU A O 1
ATOM 857 N N . ALA A 1 108 ? 7.734 7.673 -9.221 1.00 93.50 108 ALA A N 1
ATOM 858 C CA . ALA A 1 108 ? 9.053 7.622 -8.602 1.00 93.50 108 ALA A CA 1
ATOM 859 C C . ALA A 1 108 ? 9.607 6.192 -8.605 1.00 93.50 108 ALA A C 1
ATOM 861 O O . ALA A 1 108 ? 10.740 5.974 -9.029 1.00 93.50 108 ALA A O 1
ATOM 862 N N . SER A 1 109 ? 8.789 5.212 -8.212 1.00 93.50 109 SER A N 1
ATOM 863 C CA . SER A 1 109 ? 9.179 3.800 -8.238 1.00 93.50 109 SER A CA 1
ATOM 864 C C . SER A 1 109 ? 9.496 3.348 -9.665 1.00 93.50 109 SER A C 1
ATOM 866 O O . SER A 1 109 ? 10.552 2.780 -9.920 1.00 93.50 109 SER A O 1
ATOM 868 N N . TYR A 1 110 ? 8.649 3.687 -10.634 1.00 93.31 110 TYR A N 1
ATOM 869 C CA . TYR A 1 110 ? 8.838 3.314 -12.033 1.00 93.31 110 TYR A CA 1
ATOM 870 C C . TYR A 1 110 ? 10.142 3.894 -12.603 1.00 93.31 110 TYR A C 1
ATOM 872 O O . TYR A 1 110 ? 10.897 3.189 -13.271 1.00 93.31 110 TYR A O 1
ATOM 880 N N . ALA A 1 111 ? 10.456 5.154 -12.283 1.00 90.81 111 ALA A N 1
ATOM 881 C CA . ALA A 1 111 ? 11.715 5.783 -12.674 1.00 90.81 111 ALA A CA 1
ATOM 882 C C . ALA A 1 111 ? 12.939 5.073 -12.067 1.00 90.81 111 ALA A C 1
ATOM 884 O O . ALA A 1 111 ? 13.928 4.874 -12.770 1.00 90.81 111 ALA A O 1
ATOM 885 N N . ILE A 1 112 ? 12.861 4.650 -10.799 1.00 90.25 112 ILE A N 1
ATOM 886 C CA . ILE A 1 112 ? 13.935 3.918 -10.108 1.00 90.25 112 ILE A CA 1
ATOM 887 C C . ILE A 1 112 ? 14.171 2.537 -10.739 1.00 90.25 112 ILE A C 1
ATOM 889 O O . ILE A 1 112 ? 15.322 2.139 -10.913 1.00 90.25 112 ILE A O 1
ATOM 893 N N . PHE A 1 113 ? 13.105 1.805 -11.077 1.00 90.38 113 PHE A N 1
ATOM 894 C CA . PHE A 1 113 ? 13.203 0.407 -11.512 1.00 90.38 113 PHE A CA 1
ATOM 895 C C . PHE A 1 113 ? 13.409 0.220 -13.019 1.00 90.38 113 PHE A C 1
ATOM 897 O O . PHE A 1 113 ? 14.123 -0.697 -13.418 1.00 90.38 113 PHE A O 1
ATOM 904 N N . TYR A 1 114 ? 12.827 1.080 -13.860 1.00 88.06 114 TYR A N 1
ATOM 905 C CA . TYR A 1 114 ? 12.850 0.905 -15.319 1.00 88.06 114 TYR A CA 1
ATOM 906 C C . TYR A 1 114 ? 13.721 1.934 -16.052 1.00 88.06 114 TYR A C 1
ATOM 908 O O . TYR A 1 114 ? 14.004 1.751 -17.234 1.00 88.06 114 TYR A O 1
ATOM 916 N N . ASN A 1 115 ? 14.167 3.002 -15.374 1.00 78.12 115 ASN A N 1
ATOM 917 C CA . ASN A 1 115 ? 15.086 4.037 -15.881 1.00 78.12 115 ASN A CA 1
ATOM 918 C C . ASN A 1 115 ? 14.704 4.657 -17.250 1.00 78.12 115 ASN A C 1
ATOM 920 O O . ASN A 1 115 ? 15.536 5.248 -17.938 1.00 78.12 115 ASN A O 1
ATOM 924 N N . GLN A 1 116 ? 13.446 4.513 -17.674 1.00 78.50 116 GLN A N 1
ATOM 925 C CA . GLN A 1 116 ? 12.915 5.033 -18.931 1.00 78.50 116 GLN A CA 1
ATOM 926 C C . GLN A 1 116 ? 11.443 5.360 -18.756 1.00 78.50 116 GLN A C 1
ATOM 928 O O . GLN A 1 116 ? 10.654 4.499 -18.381 1.00 78.50 116 GLN A O 1
ATOM 933 N N . LEU A 1 117 ? 11.059 6.594 -19.070 1.00 73.50 117 LEU A N 1
ATOM 934 C CA . LEU A 1 117 ? 9.683 7.056 -18.958 1.00 73.50 117 LEU A CA 1
ATOM 935 C C . LEU A 1 117 ? 9.065 7.188 -20.350 1.00 73.50 117 LEU A C 1
ATOM 937 O O . LEU A 1 117 ? 9.378 8.105 -21.103 1.00 73.50 117 LEU A O 1
ATOM 941 N N . ILE A 1 118 ? 8.197 6.239 -20.699 1.00 79.31 118 ILE A N 1
ATOM 942 C CA . ILE A 1 118 ? 7.500 6.202 -21.990 1.00 79.31 118 ILE A CA 1
ATOM 943 C C . ILE A 1 118 ? 6.078 6.739 -21.788 1.00 79.31 118 ILE A C 1
ATOM 945 O O . ILE A 1 118 ? 5.450 6.473 -20.763 1.00 79.31 118 ILE A O 1
ATOM 949 N N . ALA A 1 119 ? 5.534 7.462 -22.771 1.00 79.31 119 ALA A N 1
ATOM 950 C CA . ALA A 1 119 ? 4.191 8.052 -22.698 1.00 79.31 119 ALA A CA 1
ATOM 951 C C . ALA A 1 119 ? 3.088 7.034 -22.334 1.00 79.31 119 ALA A C 1
ATOM 953 O O . ALA A 1 119 ? 2.171 7.353 -21.578 1.00 79.31 119 ALA A O 1
ATOM 954 N N . LEU A 1 120 ? 3.209 5.787 -22.808 1.00 79.06 120 LEU A N 1
ATOM 955 C CA . LEU A 1 120 ? 2.282 4.708 -22.459 1.00 79.06 120 LEU A CA 1
ATOM 956 C C . LEU A 1 120 ? 2.312 4.368 -20.958 1.00 79.06 120 LEU A C 1
ATOM 958 O O . LEU A 1 120 ? 1.264 4.092 -20.379 1.00 79.06 120 LEU A O 1
ATOM 962 N N . ALA A 1 121 ? 3.484 4.422 -20.318 1.00 86.75 121 ALA A N 1
ATOM 963 C CA . ALA A 1 121 ? 3.611 4.202 -18.879 1.00 86.75 121 ALA A CA 1
ATOM 964 C C . ALA A 1 121 ? 2.959 5.343 -18.086 1.00 86.75 121 ALA A C 1
ATOM 966 O O . ALA A 1 121 ? 2.219 5.080 -17.146 1.00 86.75 121 ALA A O 1
ATOM 967 N N . LEU A 1 122 ? 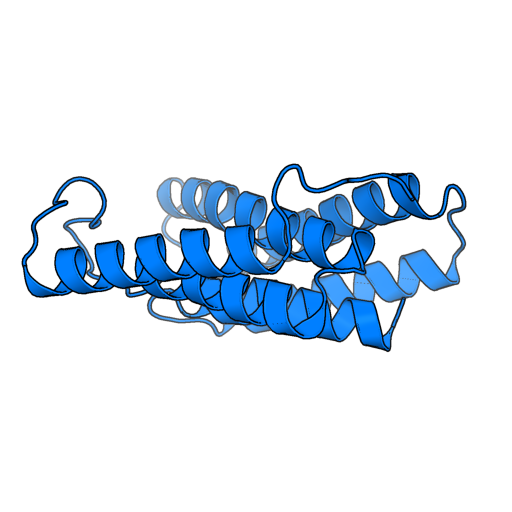3.129 6.601 -18.515 1.00 92.00 122 LEU A N 1
ATOM 968 C CA . LEU A 1 122 ? 2.465 7.752 -17.884 1.00 92.00 122 LEU A CA 1
ATOM 969 C C . LEU A 1 122 ? 0.941 7.633 -17.908 1.00 92.00 122 LEU A C 1
ATOM 971 O O . LEU A 1 122 ? 0.292 7.832 -16.882 1.00 92.00 122 LEU A O 1
ATOM 975 N N . PHE A 1 123 ? 0.371 7.273 -19.061 1.00 94.44 123 PHE A N 1
ATOM 976 C CA . PHE A 1 123 ? -1.070 7.065 -19.183 1.00 94.44 123 PHE A CA 1
ATOM 977 C C . PHE A 1 123 ? -1.571 5.977 -18.222 1.00 94.44 123 PHE A C 1
ATOM 979 O O . PHE A 1 123 ? -2.558 6.179 -17.514 1.00 94.44 123 PHE A O 1
ATOM 986 N N . LYS A 1 124 ? -0.854 4.848 -18.142 1.00 96.19 124 LYS A N 1
ATOM 987 C CA . LYS A 1 124 ? -1.174 3.753 -17.218 1.00 96.19 124 LYS A CA 1
A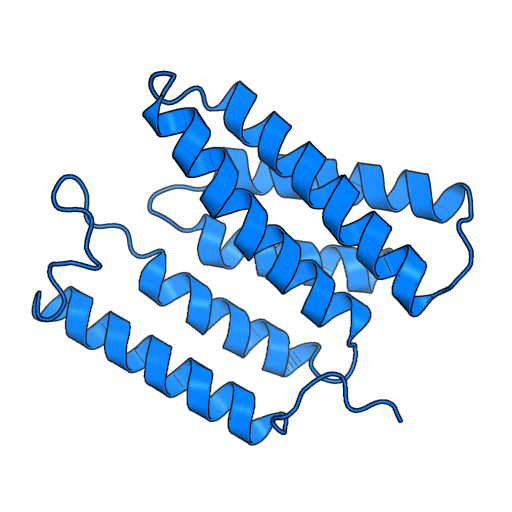TOM 988 C C . LYS A 1 124 ? -1.083 4.197 -15.758 1.00 96.19 124 LYS A C 1
ATOM 990 O O . LYS A 1 124 ? -2.008 3.931 -15.006 1.00 96.19 124 LYS A O 1
ATOM 995 N N . ILE A 1 125 ? -0.045 4.934 -15.362 1.00 96.62 125 ILE A N 1
ATOM 996 C CA . ILE A 1 125 ? 0.102 5.449 -13.989 1.00 96.62 125 ILE A CA 1
ATOM 997 C C . ILE A 1 125 ? -1.069 6.362 -13.610 1.00 96.62 125 ILE A C 1
ATOM 999 O O . ILE A 1 125 ? -1.611 6.239 -12.511 1.00 96.62 125 ILE A O 1
ATOM 1003 N N . ILE A 1 126 ? -1.498 7.246 -14.514 1.00 97.12 126 ILE A N 1
ATOM 1004 C CA . ILE A 1 126 ? -2.664 8.111 -14.288 1.00 97.12 126 ILE A CA 1
ATOM 1005 C C . ILE A 1 126 ? -3.931 7.268 -14.103 1.00 97.12 126 ILE A C 1
ATOM 1007 O O . ILE A 1 126 ? -4.686 7.506 -13.160 1.00 97.12 126 ILE A O 1
ATOM 1011 N N . LEU A 1 127 ? -4.145 6.263 -14.959 1.00 97.56 127 LEU A N 1
ATOM 1012 C CA . LEU A 1 127 ? -5.291 5.358 -14.858 1.00 97.56 127 LEU A CA 1
ATOM 1013 C C . LEU A 1 127 ? -5.297 4.599 -13.523 1.00 97.56 127 LEU A C 1
ATOM 1015 O O . LEU A 1 127 ? -6.314 4.589 -12.835 1.00 97.56 127 LEU A O 1
ATOM 1019 N N . ILE A 1 128 ? -4.157 4.025 -13.130 1.00 98.25 128 ILE A N 1
ATOM 1020 C CA . ILE A 1 128 ? -3.986 3.329 -11.846 1.00 98.25 128 ILE A CA 1
ATOM 1021 C C . ILE A 1 128 ? -4.334 4.270 -10.693 1.00 98.25 128 ILE A C 1
ATOM 1023 O O . ILE A 1 128 ? -5.146 3.928 -9.838 1.00 98.25 128 ILE A O 1
ATOM 1027 N N . SER A 1 129 ? -3.788 5.485 -10.712 1.00 98.00 129 SER A N 1
ATOM 1028 C CA . SER A 1 129 ? -4.014 6.491 -9.668 1.00 98.00 129 SER A CA 1
ATOM 1029 C C . SER A 1 129 ? -5.480 6.892 -9.544 1.00 98.00 129 SER A C 1
ATOM 1031 O O . SER A 1 129 ? -5.964 7.136 -8.441 1.00 98.00 129 SER A O 1
ATOM 1033 N N . MET A 1 130 ? -6.198 6.948 -10.668 1.00 97.81 130 MET A N 1
ATOM 1034 C CA . MET A 1 130 ? -7.626 7.253 -10.699 1.00 97.81 130 MET A CA 1
ATOM 1035 C C . MET A 1 130 ? -8.470 6.105 -10.143 1.00 97.81 130 MET A C 1
ATOM 1037 O O . MET A 1 130 ? -9.407 6.345 -9.390 1.00 97.81 130 MET A O 1
ATOM 1041 N N . VAL A 1 131 ? -8.135 4.855 -10.466 1.00 98.06 131 VAL A N 1
ATOM 1042 C CA . VAL A 1 131 ? -8.854 3.694 -9.920 1.00 98.06 131 VAL A CA 1
ATOM 1043 C C . VAL A 1 131 ? -8.607 3.566 -8.415 1.00 98.06 131 VAL A C 1
ATOM 1045 O O . VAL A 1 131 ? -9.556 3.390 -7.654 1.00 98.06 131 VAL A O 1
ATOM 1048 N N . VAL A 1 132 ? -7.357 3.712 -7.967 1.00 97.62 132 VAL A N 1
ATOM 1049 C CA . VAL A 1 132 ? -6.996 3.622 -6.544 1.00 97.62 132 VAL A CA 1
ATOM 1050 C C . VAL A 1 132 ? -7.669 4.724 -5.722 1.00 97.62 132 VAL A C 1
ATOM 1052 O O . VAL A 1 132 ? -8.193 4.441 -4.646 1.00 97.62 132 VAL A O 1
ATOM 1055 N N . SER A 1 133 ? -7.737 5.962 -6.226 1.00 96.12 133 SER A N 1
ATOM 1056 C CA . SER A 1 133 ? -8.428 7.045 -5.514 1.00 96.12 133 SER A CA 1
ATOM 1057 C C . SER A 1 133 ? -9.937 6.821 -5.400 1.00 96.12 133 SER A C 1
ATOM 1059 O O . SER A 1 133 ? -10.528 7.163 -4.378 1.00 96.12 133 SER A O 1
ATOM 1061 N N . VAL A 1 134 ? -10.566 6.201 -6.403 1.00 95.69 134 VAL A N 1
ATOM 1062 C CA . VAL A 1 134 ? -11.979 5.797 -6.330 1.00 95.69 134 VAL A CA 1
ATOM 1063 C C . VAL A 1 134 ? -12.177 4.687 -5.294 1.00 95.69 134 VAL A C 1
ATOM 1065 O O . VAL A 1 134 ? -13.131 4.740 -4.520 1.00 95.69 134 VAL A O 1
ATOM 1068 N N . ILE A 1 135 ? -11.276 3.704 -5.233 1.00 95.38 135 ILE A N 1
ATOM 1069 C CA . ILE A 1 135 ? -11.321 2.634 -4.223 1.00 95.38 135 ILE A CA 1
ATOM 1070 C C . ILE A 1 135 ? -11.187 3.207 -2.804 1.00 95.38 135 ILE A C 1
ATOM 1072 O O . ILE A 1 135 ? -11.934 2.805 -1.909 1.00 95.38 135 ILE A O 1
ATOM 1076 N N . GLU A 1 136 ? -10.281 4.165 -2.593 1.00 93.69 136 GLU A N 1
ATOM 1077 C CA . GLU A 1 136 ? -10.157 4.869 -1.311 1.00 93.69 136 GLU A CA 1
ATOM 1078 C C . GLU A 1 136 ? -11.431 5.640 -0.965 1.00 93.69 136 GLU A C 1
ATOM 1080 O O . GLU A 1 136 ? -11.926 5.518 0.152 1.00 93.69 136 GLU A O 1
ATOM 1085 N N . HIS A 1 137 ? -12.017 6.354 -1.929 1.00 91.88 137 HIS A N 1
ATOM 1086 C CA . HIS A 1 137 ? -13.216 7.159 -1.698 1.00 91.88 137 HIS A CA 1
ATOM 1087 C C . HIS A 1 137 ? -14.375 6.356 -1.088 1.00 91.88 137 HIS A C 1
ATOM 1089 O O . HIS A 1 137 ? -15.114 6.855 -0.235 1.00 91.88 137 HIS A O 1
ATOM 1095 N N . TYR A 1 138 ? -14.534 5.108 -1.536 1.00 91.38 138 TYR A N 1
ATOM 1096 C CA . TYR A 1 138 ? -15.571 4.186 -1.070 1.00 91.38 138 TYR A CA 1
ATOM 1097 C C . TYR A 1 138 ? -15.129 3.293 0.096 1.00 91.38 138 TYR A C 1
ATOM 1099 O O . TYR A 1 138 ? -15.886 2.419 0.520 1.00 91.38 138 TYR A O 1
ATOM 1107 N N . SER A 1 139 ? -13.924 3.488 0.627 1.00 89.00 139 SER A N 1
ATOM 1108 C CA . SER A 1 139 ? -13.434 2.735 1.774 1.00 89.00 139 SER A CA 1
ATOM 1109 C C . SER A 1 139 ? -13.959 3.324 3.086 1.00 89.00 139 SER A C 1
ATOM 1111 O O . SER A 1 139 ? -13.994 4.536 3.304 1.00 89.00 139 SER A O 1
ATOM 1113 N N . TYR A 1 140 ? -14.386 2.447 3.993 1.00 86.81 140 TYR A N 1
ATOM 1114 C CA . TYR A 1 140 ? -14.968 2.820 5.281 1.00 86.81 140 TYR A CA 1
ATOM 1115 C C . TYR A 1 140 ? -14.314 2.015 6.403 1.00 86.81 140 TYR A C 1
ATOM 1117 O O . TYR A 1 140 ? -13.850 0.902 6.196 1.00 86.81 140 TYR A O 1
ATOM 1125 N N . PHE A 1 141 ? -14.290 2.557 7.623 1.00 86.62 141 PHE A N 1
ATOM 1126 C CA . PHE A 1 141 ? -13.780 1.856 8.816 1.00 86.62 141 PHE A CA 1
ATOM 1127 C C . PHE A 1 141 ? -12.321 1.349 8.729 1.00 86.62 141 PHE A C 1
ATOM 1129 O O . PHE A 1 141 ? -11.933 0.467 9.498 1.00 86.62 141 PHE A O 1
ATOM 1136 N N . GLY A 1 142 ? -11.496 1.951 7.867 1.00 88.19 142 GLY A N 1
ATOM 1137 C CA . GLY A 1 142 ? -10.092 1.577 7.675 1.00 88.19 142 GLY A CA 1
ATOM 1138 C C . GLY A 1 142 ? -9.878 0.476 6.633 1.00 88.19 142 GLY A C 1
ATOM 1139 O O . GLY A 1 142 ? -8.805 -0.118 6.612 1.00 88.19 142 GLY A O 1
ATOM 1140 N N . THR A 1 143 ? -10.884 0.140 5.810 1.00 93.62 143 THR A N 1
ATOM 1141 C CA . THR A 1 143 ? -10.738 -0.869 4.744 1.00 93.62 143 THR A CA 1
ATOM 1142 C C . THR A 1 143 ? -9.749 -0.465 3.657 1.00 93.62 143 THR A C 1
ATOM 1144 O O . THR A 1 143 ? -9.190 -1.343 3.006 1.00 93.62 143 THR A O 1
ATOM 1147 N N . ASP A 1 144 ? -9.507 0.833 3.489 1.00 93.12 144 ASP A N 1
ATOM 1148 C CA . ASP A 1 144 ? -8.474 1.412 2.630 1.00 93.12 144 ASP A CA 1
ATOM 1149 C C . ASP A 1 144 ? -7.090 0.844 2.945 1.00 93.12 144 ASP A C 1
ATOM 1151 O O . ASP A 1 144 ? -6.348 0.519 2.021 1.00 93.12 144 ASP A O 1
ATOM 1155 N N . ASN A 1 145 ? -6.805 0.558 4.219 1.00 95.44 145 ASN A N 1
ATOM 1156 C CA . ASN A 1 145 ? -5.558 -0.079 4.650 1.00 95.44 145 ASN A CA 1
ATOM 1157 C C . ASN A 1 145 ? -5.331 -1.478 4.064 1.00 95.44 145 ASN A C 1
ATOM 1159 O O . ASN A 1 145 ? -4.208 -1.975 4.098 1.00 95.44 145 ASN A O 1
ATOM 1163 N N . LEU A 1 146 ? -6.375 -2.110 3.525 1.00 97.00 146 LEU A N 1
ATOM 1164 C CA . LEU A 1 146 ? -6.282 -3.345 2.757 1.00 97.00 146 LEU A CA 1
ATOM 1165 C C . LEU A 1 146 ? -6.458 -3.088 1.258 1.00 97.00 146 LEU A C 1
ATOM 1167 O O . LEU A 1 146 ? -5.660 -3.559 0.449 1.00 97.00 146 LEU A O 1
ATOM 1171 N N . THR A 1 147 ? -7.519 -2.374 0.879 1.00 97.25 147 THR A N 1
ATOM 1172 C CA . THR A 1 147 ? -7.944 -2.254 -0.520 1.00 97.25 147 THR A CA 1
ATOM 1173 C C . THR A 1 147 ? -6.980 -1.408 -1.340 1.00 97.25 147 THR A C 1
ATOM 1175 O O . THR A 1 147 ? -6.682 -1.793 -2.466 1.00 97.25 147 THR A O 1
ATOM 1178 N N . VAL A 1 148 ? -6.439 -0.312 -0.803 1.00 96.81 148 VAL A N 1
ATOM 1179 C CA . VAL A 1 148 ? -5.494 0.570 -1.509 1.00 96.81 148 VAL A CA 1
ATOM 1180 C C . VAL A 1 148 ? -4.192 -0.156 -1.874 1.00 96.81 148 VAL A C 1
ATOM 1182 O O . VAL A 1 148 ? -3.892 -0.223 -3.069 1.00 96.81 148 VAL A O 1
ATOM 1185 N N . PRO A 1 149 ? -3.431 -0.757 -0.937 1.00 97.94 149 PRO A N 1
ATOM 1186 C CA . PRO A 1 149 ? -2.187 -1.442 -1.287 1.00 97.94 149 PRO A CA 1
ATOM 1187 C C . PRO A 1 149 ? -2.426 -2.666 -2.183 1.00 97.94 149 PRO A C 1
ATOM 1189 O O . PRO A 1 149 ? -1.702 -2.854 -3.157 1.00 97.94 149 PRO A O 1
ATOM 1192 N N . VAL A 1 150 ? -3.462 -3.474 -1.922 1.00 98.44 150 VAL A N 1
ATOM 1193 C CA . VAL A 1 150 ? -3.749 -4.673 -2.733 1.00 98.44 150 VAL A CA 1
ATOM 1194 C C . VAL A 1 150 ? -4.210 -4.308 -4.145 1.00 98.44 150 VAL A C 1
ATOM 1196 O O . VAL A 1 150 ? -3.737 -4.902 -5.113 1.00 98.44 150 VAL A O 1
ATOM 1199 N N . SER A 1 151 ? -5.103 -3.325 -4.296 1.00 98.31 151 SER A N 1
ATOM 1200 C CA . SER A 1 151 ? -5.548 -2.881 -5.624 1.00 98.31 151 SER A CA 1
ATOM 1201 C C . SER A 1 151 ? -4.421 -2.224 -6.410 1.00 98.31 151 SER A C 1
ATOM 1203 O O . SER A 1 151 ? -4.291 -2.497 -7.600 1.00 98.31 151 SER A O 1
ATOM 1205 N N . THR A 1 152 ? -3.564 -1.440 -5.748 1.00 98.50 152 THR A N 1
ATOM 1206 C CA . THR A 1 152 ? -2.352 -0.884 -6.361 1.00 98.50 152 THR A CA 1
ATOM 1207 C C . THR A 1 152 ? -1.479 -2.007 -6.911 1.00 98.50 152 THR A C 1
ATOM 1209 O O . THR A 1 152 ? -1.131 -1.972 -8.087 1.00 98.50 152 THR A O 1
ATOM 1212 N N . ALA A 1 153 ? -1.199 -3.044 -6.116 1.00 98.56 153 ALA A N 1
ATOM 1213 C CA . ALA A 1 153 ? -0.359 -4.155 -6.552 1.00 98.56 153 ALA A CA 1
ATOM 1214 C C . ALA A 1 153 ? -0.933 -4.902 -7.760 1.00 98.56 153 ALA A C 1
ATOM 1216 O O . ALA A 1 153 ? -0.217 -5.157 -8.725 1.00 98.56 153 ALA A O 1
ATOM 1217 N N . LEU A 1 154 ? -2.233 -5.208 -7.724 1.00 98.50 154 LEU A N 1
ATOM 1218 C CA . LEU A 1 154 ? -2.922 -5.866 -8.832 1.00 98.50 154 LEU A CA 1
ATOM 1219 C C . LEU A 1 154 ? -2.875 -5.006 -10.096 1.00 98.50 154 LEU A C 1
ATOM 1221 O O . LEU A 1 154 ? -2.496 -5.487 -11.157 1.00 98.50 154 LEU A O 1
ATOM 1225 N N . LEU A 1 155 ? -3.233 -3.727 -9.988 1.00 98.31 155 LEU A N 1
ATOM 1226 C CA . LEU A 1 155 ? -3.257 -2.814 -11.126 1.00 98.31 155 LEU A CA 1
ATOM 1227 C C . LEU A 1 155 ? -1.869 -2.608 -11.735 1.00 98.31 155 LEU A C 1
ATOM 1229 O O . LEU A 1 155 ? -1.761 -2.566 -12.956 1.00 98.31 155 LEU A O 1
ATOM 1233 N N . LEU A 1 156 ? -0.824 -2.510 -10.907 1.00 97.88 156 LEU A N 1
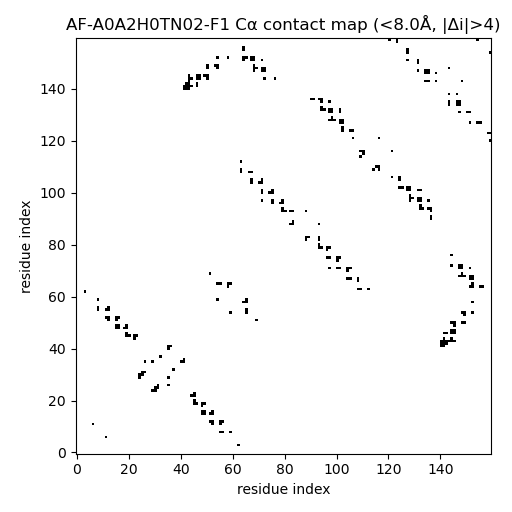ATOM 1234 C CA . LEU A 1 156 ? 0.557 -2.475 -11.380 1.00 97.88 156 LEU A CA 1
ATOM 1235 C C . LEU A 1 156 ? 0.882 -3.764 -12.127 1.00 97.88 156 LEU A C 1
ATOM 1237 O O . LEU A 1 156 ? 1.170 -3.690 -13.308 1.00 97.88 156 LEU A O 1
ATOM 1241 N N . ASN A 1 157 ? 0.708 -4.929 -11.501 1.00 96.94 157 ASN A N 1
ATOM 1242 C CA . ASN A 1 157 ? 1.030 -6.218 -12.113 1.00 96.94 157 ASN A CA 1
ATOM 1243 C C . ASN A 1 157 ? 0.281 -6.492 -13.435 1.00 96.94 157 ASN A C 1
ATOM 1245 O O . ASN A 1 157 ? 0.821 -7.147 -14.322 1.00 96.94 157 ASN A O 1
ATOM 1249 N N . PHE A 1 158 ? -0.955 -6.000 -13.583 1.00 96.12 158 PHE A N 1
ATOM 1250 C CA . PHE A 1 158 ? -1.729 -6.161 -14.818 1.00 96.12 158 PHE A CA 1
ATOM 1251 C C . PHE A 1 158 ? -1.398 -5.133 -15.904 1.00 96.12 158 PHE A C 1
ATOM 1253 O O . PHE A 1 158 ? -1.601 -5.419 -17.086 1.00 96.12 158 PHE A O 1
ATOM 1260 N N . LEU A 1 159 ? -0.970 -3.922 -15.536 1.00 95.00 159 LEU A N 1
ATOM 1261 C CA . LEU A 1 159 ? -0.831 -2.814 -16.482 1.00 95.00 159 LEU A CA 1
ATOM 1262 C C . LEU A 1 159 ? 0.621 -2.428 -16.771 1.00 95.00 159 LEU A C 1
ATOM 1264 O O . LEU A 1 159 ? 0.862 -1.932 -17.872 1.00 95.00 159 LEU A O 1
ATOM 1268 N N . LEU A 1 160 ? 1.569 -2.615 -15.854 1.00 91.62 160 LEU A N 1
ATOM 1269 C CA . LEU A 1 160 ? 2.966 -2.167 -15.951 1.00 91.62 160 LEU A CA 1
ATOM 1270 C C . LEU A 1 160 ? 3.938 -3.321 -15.710 1.00 91.62 160 LEU A C 1
ATOM 1272 O O . LEU A 1 160 ? 4.841 -3.449 -16.566 1.00 91.62 160 LEU A O 1
#

pLDDT: mean 89.21, std 11.26, range [43.81, 98.56]

Solvent-accessible surface area (backbone atoms only — not comparable to full-atom values): 8435 Å² total; per-residue (Å²): 131,86,75,87,55,94,57,53,70,68,54,48,39,50,53,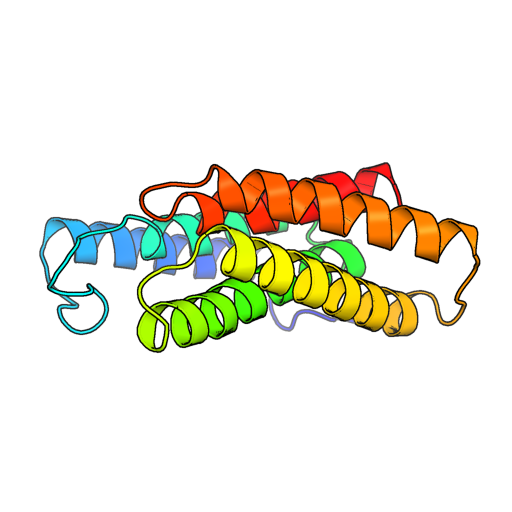28,48,53,50,22,51,50,36,50,51,26,71,77,67,58,70,51,57,90,76,48,54,90,90,58,89,56,52,23,75,34,32,32,35,47,33,50,35,52,46,47,74,78,34,58,90,40,58,59,43,44,53,25,16,52,46,27,44,61,48,27,53,57,52,31,49,56,48,29,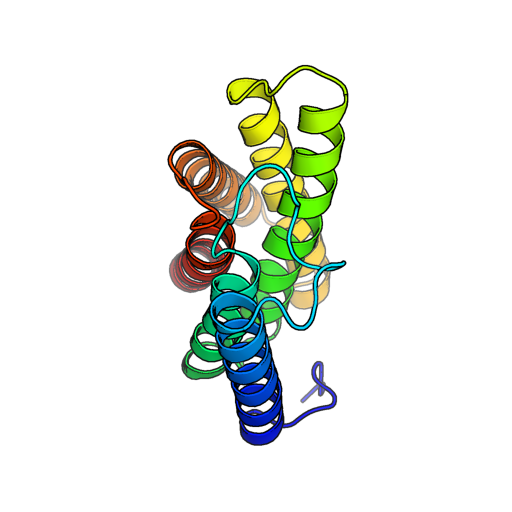71,75,60,70,66,45,64,73,62,34,24,51,46,30,23,52,39,30,34,49,37,42,49,52,39,45,46,72,75,63,73,62,90,50,73,70,55,54,54,49,42,50,51,47,13,53,53,42,15,53,54,41,62,75,40,59,65,38,46,34,41,30,51,38,29,52,50,42,30,51,49,38,73,75,73,110

Mean predicted aligned error: 5.03 Å

Nearest PDB structures (foldseek):
  8we2-assembly1_A  TM=2.752E-01  e=6.116E+00  Homo sapiens
  8d9o-assembly1_A  TM=1.721E-01  e=8.527E+00  synthetic construct

Secondary structure (DSSP, 8-state):
-----SS-HHHHHHHHHHHHHHHHHHHHHT--TTTS-TT---SHHHHHHHHHHHHHHHHTT-HHHHHHHHHHHHHHHHHHHHHHHHTT--HHHHHHHHHHHHHHHHHHHHHHHH----HHHHHHHHHHHHHHHHHHHT--TTTHHHHHHHHHHHHHHHH-

Sequence (160 aa):
MFFYFFLSKSEFILATSLFTALFIISYLTNFLKSVHLEKRKTIGEILYPFSLIILASFFYEDAFVMISSIAVMGFADGISGLYNLKHNKNSLKGSIIVFLITATAVLASYAIFYNQLIALALFKIILISMVVSVIEHYSYFGTDNLTVPVSTALLLNFLL

Foldseek 3Di:
DPCPDPDDLVRLLVVLVVQLVVVVCCLVPVPPVVVAPPVDQFCQSNQQSVLSNVCSVPCVVPPLLNQLLNQLLVQLCVVLVVVCVVPVRDLVVSLVSSLVSQLVSSVVSCCVPVVDDDPQVSVLSNVLSNVLSVQVSPDDRNCNSNCNSNSSSVSVVVRD